Protein AF-A0A7C4NLT2-F1 (afdb_monomer)

Structure (mmCIF, N/CA/C/O backbone):
data_AF-A0A7C4NLT2-F1
#
_entry.id   AF-A0A7C4NLT2-F1
#
loop_
_atom_site.group_PDB
_atom_site.id
_atom_site.type_symbol
_atom_site.label_atom_id
_atom_site.label_alt_id
_atom_site.label_comp_id
_ato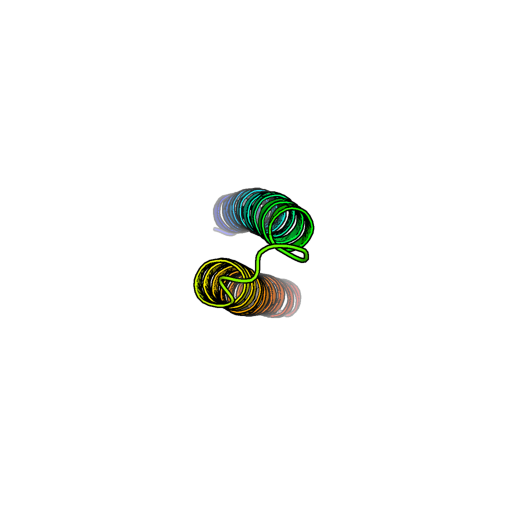m_site.label_asym_id
_atom_site.label_entity_id
_atom_site.label_seq_id
_atom_site.pdbx_PDB_ins_code
_atom_site.Cartn_x
_atom_site.Cartn_y
_atom_site.Cartn_z
_atom_site.occupancy
_atom_site.B_iso_or_equiv
_atom_site.auth_seq_id
_atom_site.auth_comp_id
_atom_site.auth_asym_id
_atom_site.auth_atom_id
_atom_site.pdbx_PDB_model_num
ATOM 1 N N . MET A 1 1 ? -16.164 -2.595 24.288 1.00 53.81 1 MET A N 1
ATOM 2 C CA . MET A 1 1 ? -15.214 -3.601 23.743 1.00 53.81 1 MET A CA 1
ATOM 3 C C . MET A 1 1 ? -14.285 -2.958 22.697 1.00 53.81 1 MET A C 1
ATOM 5 O O . MET A 1 1 ? -13.531 -3.649 22.021 1.00 53.81 1 MET A O 1
ATOM 9 N N . ASP A 1 2 ? -14.264 -1.619 22.639 1.00 60.34 2 ASP A N 1
ATOM 10 C CA . ASP A 1 2 ? -13.901 -0.843 21.446 1.00 60.34 2 ASP A CA 1
ATOM 11 C C . ASP A 1 2 ? -12.485 -0.262 21.474 1.00 60.34 2 ASP A C 1
ATOM 13 O O . ASP A 1 2 ? -11.893 -0.019 20.423 1.00 60.34 2 ASP A O 1
ATOM 17 N N . SER A 1 3 ? -11.878 -0.117 22.659 1.00 66.19 3 SER A N 1
ATOM 18 C CA . SER A 1 3 ? -10.531 0.460 22.790 1.00 66.19 3 SER A CA 1
ATOM 19 C C . SER A 1 3 ? -9.453 -0.404 22.128 1.00 66.19 3 SER A C 1
ATOM 21 O O . SER A 1 3 ? -8.599 0.109 21.408 1.00 66.19 3 SER A O 1
ATOM 23 N N . LYS A 1 4 ? -9.536 -1.733 22.284 1.00 73.81 4 LYS A N 1
ATOM 24 C CA . LYS A 1 4 ? -8.602 -2.683 21.654 1.00 73.81 4 LYS A CA 1
ATOM 25 C C . LYS A 1 4 ? -8.769 -2.760 20.136 1.00 73.81 4 LYS A C 1
ATOM 27 O O . LYS A 1 4 ? -7.796 -3.033 19.436 1.00 73.81 4 LYS A O 1
ATOM 32 N N . LEU A 1 5 ? -9.982 -2.556 19.619 1.00 71.88 5 LEU A N 1
ATOM 33 C CA . LEU A 1 5 ? -10.242 -2.587 18.178 1.00 71.88 5 LEU A CA 1
ATOM 34 C C . LEU A 1 5 ? -9.700 -1.316 17.506 1.00 71.88 5 LEU A C 1
ATOM 36 O O . LEU A 1 5 ? -8.996 -1.422 16.503 1.00 71.88 5 LEU A O 1
ATOM 40 N N . GLY A 1 6 ? -9.930 -0.148 18.118 1.00 76.75 6 GLY A N 1
ATOM 41 C CA . GLY A 1 6 ? -9.367 1.130 17.671 1.00 76.75 6 GLY A CA 1
ATOM 42 C C . GLY A 1 6 ? -7.834 1.173 17.716 1.00 76.75 6 GLY A C 1
ATOM 43 O O . GLY A 1 6 ? -7.185 1.662 16.793 1.00 76.75 6 GLY A O 1
ATOM 44 N N . GLU A 1 7 ? -7.215 0.600 18.749 1.00 82.75 7 GLU A N 1
ATOM 45 C CA . GLU A 1 7 ? -5.752 0.511 18.826 1.00 82.75 7 GLU A CA 1
ATOM 46 C C . GLU A 1 7 ? -5.172 -0.393 17.721 1.00 82.75 7 GLU A C 1
ATOM 48 O O . GLU A 1 7 ? -4.174 -0.056 17.072 1.00 82.75 7 GLU A O 1
ATOM 53 N N . ARG A 1 8 ? -5.843 -1.516 17.425 1.00 83.31 8 ARG A N 1
ATOM 54 C CA . ARG A 1 8 ? -5.455 -2.423 16.335 1.00 83.31 8 ARG A CA 1
ATOM 55 C C . ARG A 1 8 ? -5.572 -1.763 14.962 1.00 83.31 8 ARG A C 1
ATOM 57 O O . ARG A 1 8 ? -4.640 -1.897 14.167 1.00 83.31 8 ARG A O 1
ATOM 64 N N . THR A 1 9 ? -6.649 -1.030 14.671 1.00 87.69 9 THR A N 1
ATOM 65 C CA . THR A 1 9 ? -6.798 -0.331 13.381 1.00 87.69 9 THR A CA 1
ATOM 66 C C . THR A 1 9 ? -5.724 0.738 13.190 1.00 87.69 9 THR A C 1
ATOM 68 O O . THR A 1 9 ? -5.162 0.844 12.098 1.00 87.69 9 THR A O 1
ATOM 71 N N . ILE A 1 10 ? -5.335 1.461 14.247 1.00 89.62 10 ILE A N 1
ATOM 72 C CA . ILE A 1 10 ? -4.211 2.412 14.203 1.00 89.62 10 ILE A CA 1
ATOM 73 C C . ILE A 1 10 ? -2.899 1.706 13.825 1.00 89.62 10 ILE A C 1
ATOM 75 O O . ILE A 1 10 ? -2.167 2.187 12.952 1.00 89.62 10 ILE A O 1
ATOM 79 N N . ILE A 1 11 ? -2.594 0.563 14.448 1.00 92.38 11 ILE A N 1
ATOM 80 C CA . ILE A 1 11 ? -1.379 -0.212 14.147 1.00 92.38 11 ILE A CA 1
ATOM 81 C C . ILE A 1 11 ? -1.392 -0.698 12.694 1.00 92.38 11 ILE A C 1
ATOM 83 O O . ILE A 1 11 ? -0.397 -0.534 11.982 1.00 92.38 11 ILE A O 1
ATOM 87 N N . VAL A 1 12 ? -2.515 -1.252 12.231 1.00 92.69 12 VAL A N 1
ATOM 88 C CA . VAL A 1 12 ? -2.665 -1.744 10.853 1.00 92.69 12 VAL A CA 1
ATOM 89 C C . VAL A 1 12 ? -2.469 -0.610 9.846 1.00 92.69 12 VAL A C 1
ATOM 91 O O . VAL A 1 12 ? -1.681 -0.760 8.914 1.00 92.69 12 VAL A O 1
ATOM 94 N N . LYS A 1 13 ? -3.070 0.566 10.066 1.00 93.88 13 LYS A N 1
ATOM 95 C CA . LYS A 1 13 ? -2.859 1.743 9.206 1.00 93.88 13 LYS A CA 1
ATOM 96 C C . LYS A 1 13 ? -1.399 2.167 9.141 1.00 93.88 13 LYS A C 1
ATOM 98 O O . LYS A 1 13 ? -0.893 2.436 8.054 1.00 93.88 13 LYS A O 1
ATOM 103 N N . LYS A 1 14 ? -0.709 2.233 10.287 1.00 95.62 14 LYS A N 1
ATOM 104 C CA . LYS A 1 14 ? 0.721 2.586 10.328 1.00 95.62 14 LYS A CA 1
ATOM 105 C C . LYS A 1 14 ? 1.556 1.598 9.510 1.00 95.62 14 LYS A C 1
ATOM 107 O O . LYS A 1 14 ? 2.443 2.022 8.773 1.00 95.62 14 LYS A O 1
ATOM 112 N N . ARG A 1 15 ? 1.253 0.299 9.596 1.00 96.38 15 ARG A N 1
ATOM 113 C CA . ARG A 1 15 ? 1.930 -0.743 8.807 1.00 96.38 15 ARG A CA 1
ATOM 114 C C . ARG A 1 15 ? 1.633 -0.620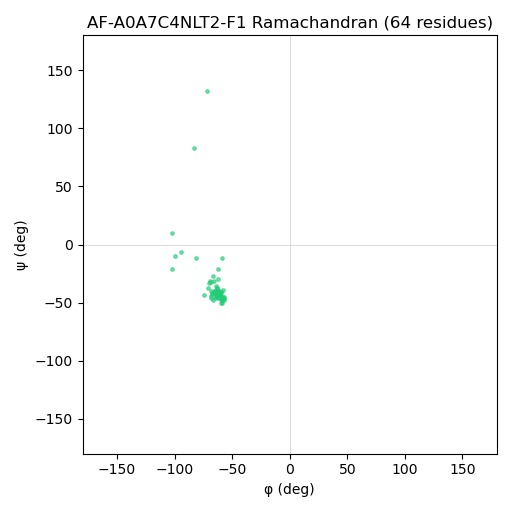 7.312 1.00 96.38 15 ARG A C 1
ATOM 116 O O . ARG A 1 15 ? 2.572 -0.600 6.527 1.00 96.38 15 ARG A O 1
ATOM 123 N N . LEU A 1 16 ? 0.370 -0.451 6.922 1.00 96.44 16 LEU A N 1
ATOM 124 C CA . LEU A 1 16 ? -0.022 -0.276 5.518 1.00 96.44 16 LEU A CA 1
ATOM 125 C C . LEU A 1 16 ? 0.612 0.972 4.889 1.00 96.44 16 LEU A C 1
ATOM 127 O O . LEU A 1 16 ? 1.109 0.910 3.770 1.00 96.44 16 LEU A O 1
ATOM 131 N N . ARG A 1 17 ? 0.679 2.089 5.626 1.00 96.25 17 ARG A N 1
ATOM 132 C CA . ARG A 1 17 ? 1.381 3.298 5.166 1.00 96.25 17 ARG A CA 1
ATOM 133 C C . ARG A 1 17 ? 2.876 3.057 4.951 1.00 96.25 17 ARG A C 1
ATOM 135 O O . ARG A 1 17 ? 3.416 3.534 3.963 1.00 96.25 17 ARG A O 1
ATOM 142 N N . ARG A 1 18 ? 3.537 2.286 5.824 1.00 97.94 18 ARG A N 1
ATOM 143 C CA . ARG A 1 18 ? 4.943 1.888 5.623 1.00 97.94 18 ARG A CA 1
ATOM 144 C C . ARG A 1 18 ? 5.123 1.028 4.374 1.00 97.94 18 ARG A C 1
ATOM 146 O O . ARG A 1 18 ? 6.047 1.283 3.614 1.00 97.94 18 ARG A O 1
ATOM 153 N N . VAL A 1 19 ? 4.237 0.055 4.148 1.00 97.81 19 VAL A N 1
ATOM 154 C CA . VAL A 1 19 ? 4.250 -0.770 2.925 1.00 97.81 19 VAL A CA 1
ATOM 155 C C . VAL A 1 19 ? 4.115 0.112 1.684 1.00 97.81 19 VAL A C 1
ATOM 157 O O . VAL A 1 19 ? 4.927 -0.014 0.774 1.00 97.81 19 VAL A O 1
ATOM 160 N N . LEU A 1 20 ? 3.167 1.055 1.680 1.00 97.25 20 LEU A N 1
ATOM 161 C CA . LEU A 1 20 ? 3.009 2.027 0.594 1.00 97.25 20 LEU A CA 1
ATOM 162 C C . LEU A 1 20 ? 4.286 2.844 0.363 1.00 97.25 20 LEU A C 1
ATOM 164 O O . LEU A 1 20 ? 4.717 2.969 -0.777 1.00 97.25 20 LEU A O 1
ATOM 168 N N . SER A 1 21 ? 4.917 3.362 1.422 1.00 97.06 21 SER A N 1
ATOM 169 C CA . SER A 1 21 ? 6.170 4.116 1.299 1.00 97.06 21 SER A CA 1
ATOM 170 C C . SER A 1 21 ? 7.308 3.276 0.715 1.00 97.06 21 SER A C 1
ATOM 172 O O . SER A 1 21 ? 8.004 3.746 -0.181 1.00 97.06 21 SER A O 1
ATOM 174 N N . TYR A 1 22 ? 7.492 2.037 1.180 1.00 97.31 22 TYR A N 1
ATOM 175 C CA . TYR A 1 22 ? 8.543 1.163 0.652 1.00 97.31 22 TYR A CA 1
ATOM 176 C C . TYR A 1 22 ? 8.282 0.754 -0.796 1.00 97.31 22 TYR A C 1
ATOM 178 O O . TYR A 1 22 ? 9.203 0.792 -1.607 1.00 97.31 22 TYR A O 1
ATOM 186 N N 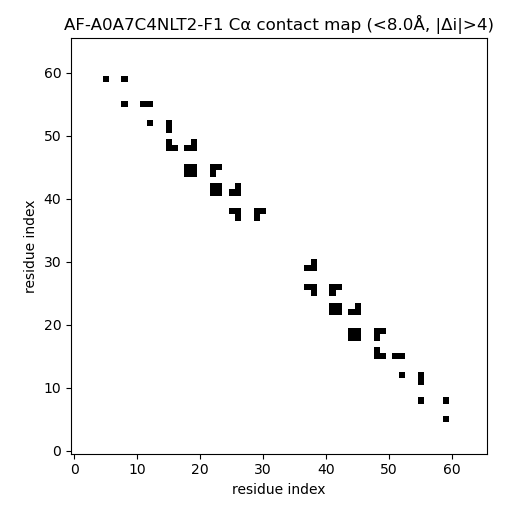. ALA A 1 23 ? 7.038 0.417 -1.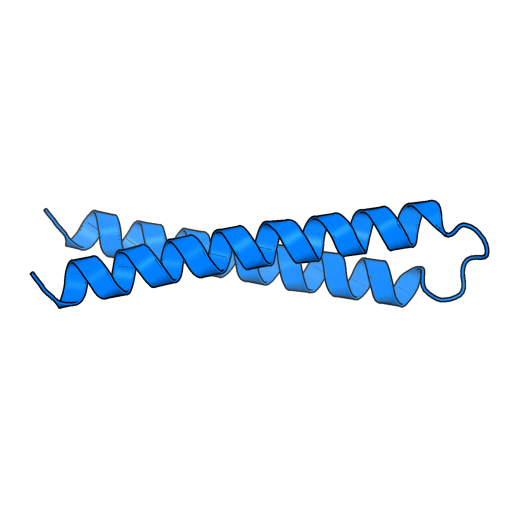137 1.00 96.38 23 ALA A N 1
ATOM 187 C CA . ALA A 1 23 ? 6.677 0.030 -2.493 1.00 96.38 23 ALA A CA 1
ATOM 188 C C . ALA A 1 23 ? 6.774 1.208 -3.473 1.00 96.38 23 ALA A C 1
ATOM 190 O O . ALA A 1 23 ? 7.288 1.036 -4.571 1.00 96.38 23 ALA A O 1
ATOM 191 N N . ALA A 1 24 ? 6.365 2.416 -3.068 1.00 95.31 24 ALA A N 1
ATOM 192 C CA . ALA A 1 24 ? 6.533 3.624 -3.875 1.00 95.31 24 ALA A CA 1
ATOM 193 C C . ALA A 1 24 ? 8.013 3.951 -4.118 1.00 95.31 24 ALA A C 1
ATOM 195 O O . ALA A 1 24 ? 8.387 4.306 -5.233 1.00 95.31 24 ALA A O 1
ATOM 196 N N . ASN A 1 25 ? 8.864 3.784 -3.100 1.00 95.56 25 ASN A N 1
ATOM 197 C CA . ASN A 1 25 ? 10.304 3.956 -3.264 1.00 95.56 25 ASN A CA 1
ATOM 198 C C . ASN A 1 25 ? 10.893 2.901 -4.215 1.00 95.56 25 ASN A C 1
ATOM 200 O O . ASN A 1 25 ? 11.632 3.248 -5.127 1.00 95.56 25 ASN A O 1
ATOM 204 N N . GLY A 1 26 ? 10.525 1.626 -4.054 1.00 92.88 26 GLY A N 1
ATOM 205 C CA . GLY A 1 26 ? 10.962 0.554 -4.953 1.00 92.88 26 GLY A CA 1
ATOM 206 C C . GLY A 1 26 ? 10.506 0.762 -6.400 1.00 92.88 26 GLY A C 1
ATOM 207 O O . GLY A 1 26 ? 11.294 0.589 -7.326 1.00 92.88 26 GLY A O 1
ATOM 208 N N . PHE A 1 27 ? 9.273 1.231 -6.602 1.00 92.88 27 PHE A N 1
ATOM 209 C CA . PHE A 1 27 ? 8.778 1.642 -7.916 1.00 92.88 27 PHE A CA 1
ATOM 210 C C . PHE A 1 27 ? 9.639 2.757 -8.512 1.00 92.88 27 PHE A C 1
ATOM 212 O O . PHE A 1 27 ? 10.046 2.663 -9.664 1.00 92.88 27 PHE A O 1
ATOM 219 N N . TYR A 1 28 ? 9.946 3.795 -7.728 1.00 90.38 28 TYR A N 1
ATOM 220 C CA . TYR A 1 28 ? 10.743 4.922 -8.206 1.00 90.38 28 TYR A CA 1
ATOM 221 C C . TYR A 1 28 ? 12.162 4.502 -8.606 1.00 90.38 28 TYR A C 1
ATOM 223 O O . TYR A 1 28 ? 12.669 4.943 -9.632 1.00 90.38 28 TYR A O 1
ATOM 231 N N . LEU A 1 29 ? 12.779 3.608 -7.830 1.00 90.56 29 LEU A N 1
ATOM 232 C CA . LEU A 1 29 ? 14.109 3.067 -8.122 1.00 90.56 29 LEU A CA 1
ATOM 233 C C . LEU A 1 29 ? 14.139 2.197 -9.385 1.00 90.56 29 LEU A C 1
ATOM 235 O O . LEU A 1 29 ? 15.174 2.121 -10.032 1.00 90.56 29 LEU A O 1
ATOM 239 N N . THR A 1 30 ? 13.013 1.580 -9.746 1.00 89.38 30 THR A N 1
ATOM 240 C CA . THR A 1 30 ? 12.890 0.677 -10.905 1.00 89.38 30 THR A CA 1
ATOM 241 C C . THR A 1 30 ? 12.222 1.340 -12.115 1.00 89.38 30 THR A C 1
ATOM 243 O O . THR A 1 30 ? 11.876 0.671 -13.085 1.00 89.38 30 THR A O 1
ATOM 246 N N . LEU A 1 31 ? 12.012 2.664 -12.096 1.00 80.94 31 LEU A N 1
ATOM 247 C CA . LEU A 1 31 ? 11.416 3.409 -13.218 1.00 80.94 31 LEU A CA 1
ATOM 248 C C . LEU A 1 31 ? 12.298 3.421 -14.471 1.00 80.94 31 LEU A C 1
ATOM 250 O O . LEU A 1 31 ? 11.772 3.499 -15.579 1.00 80.94 31 LEU A O 1
ATOM 254 N N . THR A 1 32 ? 13.617 3.392 -14.292 1.00 81.19 32 THR A N 1
ATOM 255 C CA . THR A 1 32 ? 14.598 3.434 -15.384 1.00 81.19 32 THR A CA 1
ATOM 256 C C . THR A 1 32 ? 15.051 2.052 -15.836 1.00 81.19 32 THR A C 1
ATOM 258 O O . THR A 1 32 ? 15.782 1.963 -16.819 1.00 81.19 32 THR A O 1
ATOM 261 N N . ASP A 1 33 ? 14.639 0.989 -15.142 1.00 74.56 33 ASP A N 1
ATOM 262 C CA . ASP A 1 33 ? 14.945 -0.372 -15.565 1.00 74.56 33 ASP A CA 1
ATOM 263 C C . ASP A 1 33 ? 14.126 -0.720 -16.811 1.00 74.56 33 ASP A C 1
ATOM 265 O O . ASP A 1 33 ? 12.908 -0.531 -16.865 1.00 74.56 33 ASP A O 1
ATOM 269 N N . GLU A 1 34 ? 14.791 -1.284 -17.821 1.00 73.38 34 GLU A N 1
ATOM 270 C CA . GLU A 1 34 ? 14.113 -1.847 -18.997 1.00 73.38 34 GLU A CA 1
ATOM 271 C C . GLU A 1 34 ? 13.185 -3.014 -18.607 1.00 73.38 34 GLU A C 1
ATOM 273 O O . GLU A 1 34 ? 12.222 -3.333 -19.315 1.00 73.38 34 GLU A O 1
ATOM 278 N N . ASP A 1 35 ? 13.432 -3.611 -17.436 1.00 68.94 35 ASP A N 1
ATOM 279 C CA . ASP A 1 35 ? 12.692 -4.739 -16.897 1.00 68.94 35 ASP A CA 1
ATOM 280 C C . ASP A 1 35 ? 11.400 -4.304 -16.178 1.00 68.94 35 ASP A C 1
ATOM 282 O O . ASP A 1 35 ? 11.300 -4.162 -14.955 1.00 68.94 35 ASP A O 1
ATOM 286 N N . LYS A 1 36 ? 10.350 -4.110 -16.984 1.00 80.81 36 LYS A N 1
ATOM 287 C CA . LYS A 1 36 ? 9.012 -3.651 -16.561 1.00 80.81 36 LYS A CA 1
ATOM 288 C C . LYS A 1 36 ? 8.322 -4.554 -15.528 1.00 80.81 36 LYS A C 1
ATOM 290 O O . LYS A 1 36 ? 7.279 -4.167 -14.993 1.00 80.81 36 LYS A O 1
ATOM 295 N N . ILE A 1 37 ? 8.837 -5.755 -15.263 1.00 87.00 37 ILE A N 1
ATOM 296 C CA . ILE A 1 37 ? 8.233 -6.715 -14.331 1.00 87.00 37 ILE A CA 1
ATOM 297 C C . ILE A 1 37 ? 8.334 -6.213 -12.887 1.00 87.00 37 ILE A C 1
ATOM 299 O O . ILE A 1 37 ? 7.334 -6.225 -12.170 1.00 87.00 37 ILE A O 1
ATOM 303 N N . GLN A 1 38 ? 9.499 -5.713 -12.469 1.00 86.62 38 GLN A N 1
ATOM 304 C CA . GLN A 1 38 ? 9.704 -5.237 -11.095 1.00 86.62 38 GLN A CA 1
ATOM 305 C C . GLN A 1 38 ? 8.813 -4.030 -10.790 1.00 86.62 38 GLN A C 1
ATOM 307 O O . GLN A 1 38 ? 8.130 -3.976 -9.766 1.00 86.62 38 GLN A O 1
ATOM 312 N N . ASN A 1 39 ? 8.735 -3.108 -11.749 1.00 89.50 39 ASN A N 1
ATOM 313 C CA . ASN A 1 39 ? 7.861 -1.949 -11.692 1.00 89.50 39 ASN A CA 1
ATOM 314 C C . ASN A 1 39 ? 6.378 -2.358 -11.519 1.00 89.50 39 ASN A C 1
ATOM 316 O O . ASN A 1 39 ? 5.685 -1.838 -10.639 1.00 89.50 39 ASN A O 1
ATOM 320 N N . ARG A 1 40 ? 5.908 -3.361 -12.281 1.00 91.25 40 ARG A N 1
ATOM 321 C CA . ARG A 1 40 ? 4.547 -3.914 -12.139 1.00 91.25 40 ARG A CA 1
ATOM 322 C C . ARG A 1 40 ? 4.297 -4.513 -10.758 1.00 91.25 40 ARG A C 1
ATOM 324 O O . ARG A 1 40 ? 3.235 -4.265 -10.197 1.00 91.25 40 ARG A O 1
ATOM 331 N N . ILE A 1 41 ? 5.262 -5.241 -10.198 1.00 94.12 41 ILE A N 1
ATOM 332 C CA . ILE A 1 41 ? 5.143 -5.817 -8.850 1.00 94.12 41 ILE A CA 1
ATOM 333 C C . ILE A 1 41 ? 4.945 -4.706 -7.815 1.00 94.12 41 ILE A C 1
ATOM 335 O O . ILE A 1 41 ? 4.028 -4.779 -6.995 1.00 94.12 41 ILE A O 1
ATOM 339 N N . PHE A 1 42 ? 5.748 -3.640 -7.868 1.00 95.19 42 PHE A N 1
ATOM 340 C CA . PHE A 1 42 ? 5.577 -2.523 -6.940 1.00 95.19 42 PHE A CA 1
ATOM 341 C C . PHE A 1 42 ? 4.223 -1.825 -7.110 1.00 95.19 42 PHE A C 1
ATOM 343 O O . PHE A 1 42 ? 3.579 -1.514 -6.107 1.00 95.19 42 PHE A O 1
ATOM 350 N N . LEU A 1 43 ? 3.746 -1.635 -8.345 1.00 94.25 43 LEU A N 1
ATOM 351 C CA . LEU A 1 43 ? 2.408 -1.089 -8.596 1.00 94.25 43 L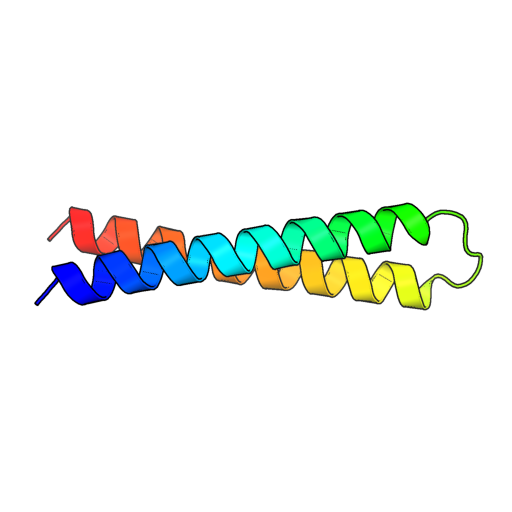EU A CA 1
ATOM 352 C C . LEU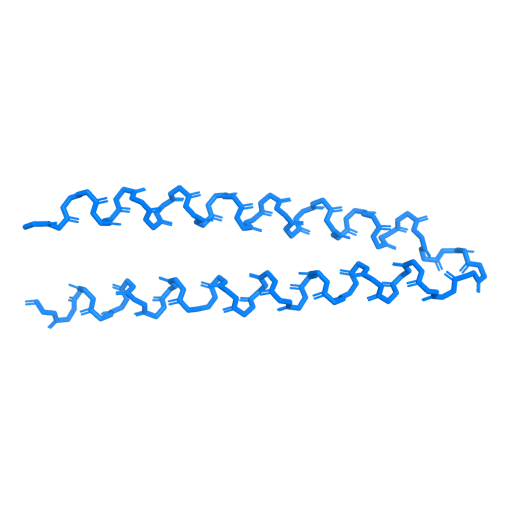 A 1 43 ? 1.292 -1.967 -8.016 1.00 94.25 43 LEU A C 1
ATOM 354 O O . LEU A 1 43 ? 0.347 -1.436 -7.428 1.00 94.25 43 LEU A O 1
ATOM 358 N N . GLU A 1 44 ? 1.390 -3.292 -8.144 1.00 96.88 44 GLU A N 1
ATOM 359 C CA . GLU A 1 44 ? 0.417 -4.213 -7.549 1.00 96.88 44 GLU A CA 1
ATOM 360 C C . GLU A 1 44 ? 0.420 -4.130 -6.021 1.00 96.88 44 GLU A C 1
ATOM 362 O O . GLU A 1 44 ? -0.646 -4.012 -5.413 1.00 96.88 44 GLU A O 1
ATOM 367 N N . ILE A 1 45 ? 1.600 -4.082 -5.394 1.00 97.12 45 ILE A N 1
ATOM 368 C CA . ILE A 1 45 ? 1.719 -3.905 -3.939 1.00 97.12 45 ILE A CA 1
ATOM 369 C C . ILE A 1 45 ? 1.077 -2.583 -3.502 1.00 97.12 45 ILE A C 1
ATOM 371 O O . ILE A 1 45 ? 0.314 -2.559 -2.533 1.00 97.12 45 ILE A O 1
ATOM 375 N N . ILE A 1 46 ? 1.344 -1.484 -4.217 1.00 97.00 46 ILE A N 1
ATOM 376 C CA . ILE A 1 46 ? 0.749 -0.170 -3.930 1.00 97.00 46 ILE A CA 1
ATOM 377 C C . ILE A 1 46 ? -0.780 -0.247 -4.013 1.00 97.00 46 ILE A C 1
ATOM 379 O O . ILE A 1 46 ? -1.474 0.206 -3.099 1.00 97.00 46 ILE A O 1
ATOM 383 N N . LYS A 1 47 ? -1.311 -0.853 -5.080 1.00 97.19 47 LYS A N 1
ATOM 384 C CA . LYS A 1 47 ? -2.753 -1.003 -5.309 1.00 97.19 47 LYS A CA 1
ATOM 385 C C . LYS A 1 47 ? -3.432 -1.794 -4.190 1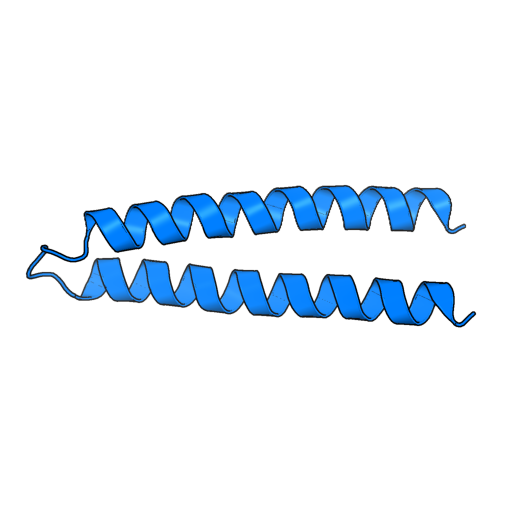.00 97.19 47 LYS A C 1
ATOM 387 O O . LYS A 1 47 ? -4.435 -1.331 -3.644 1.00 97.19 47 LYS A O 1
ATOM 392 N N . GLU A 1 48 ? -2.900 -2.958 -3.827 1.00 97.69 48 GLU A N 1
ATOM 393 C CA . GLU A 1 48 ? -3.505 -3.810 -2.797 1.00 97.69 48 GLU A CA 1
ATOM 394 C C . GLU A 1 48 ? -3.365 -3.208 -1.390 1.00 97.69 48 GLU A C 1
ATOM 396 O O . GLU A 1 48 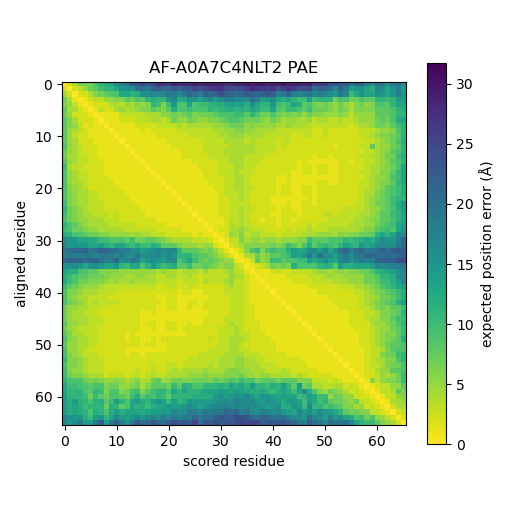? -4.322 -3.224 -0.611 1.00 97.69 48 GLU A O 1
ATOM 401 N N . ALA A 1 49 ? -2.232 -2.570 -1.076 1.00 96.75 49 ALA A N 1
ATOM 402 C CA . ALA A 1 49 ? -2.065 -1.857 0.190 1.00 96.75 49 ALA A CA 1
ATOM 403 C C . ALA A 1 49 ? -3.047 -0.680 0.322 1.00 96.75 49 ALA A C 1
ATOM 405 O O . ALA A 1 49 ? -3.578 -0.432 1.409 1.00 96.75 49 ALA A O 1
ATOM 406 N N . TYR A 1 50 ? -3.329 0.027 -0.777 1.00 95.25 50 TYR A 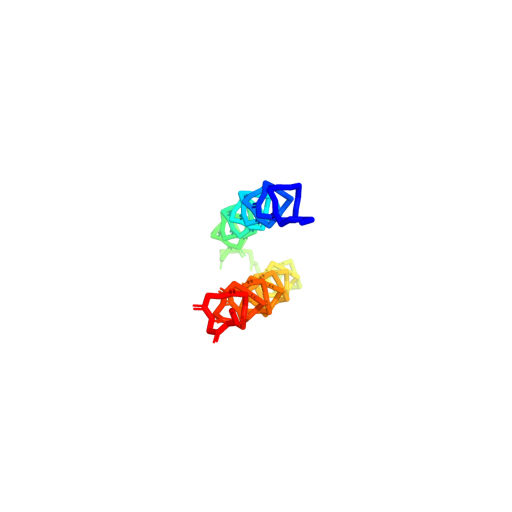N 1
ATOM 407 C CA . TYR A 1 50 ? -4.297 1.122 -0.786 1.00 95.25 50 TYR A CA 1
ATOM 408 C C . TYR A 1 50 ? -5.735 0.628 -0.581 1.00 95.25 50 TYR A C 1
ATOM 410 O O . TYR A 1 50 ? -6.453 1.180 0.254 1.00 95.25 50 TYR A O 1
ATOM 418 N N . LYS A 1 51 ? -6.140 -0.453 -1.264 1.00 95.44 51 LYS A N 1
ATOM 419 C CA . LYS A 1 51 ? -7.444 -1.105 -1.042 1.00 95.44 51 LYS A CA 1
ATOM 420 C C . LYS A 1 51 ? -7.617 -1.544 0.411 1.00 95.44 51 LYS A C 1
ATOM 422 O O . LYS A 1 51 ? -8.633 -1.238 1.031 1.00 95.44 51 LYS A O 1
ATOM 427 N N . ALA A 1 52 ? -6.610 -2.205 0.984 1.00 95.12 52 ALA A N 1
ATOM 428 C CA . ALA A 1 52 ? -6.640 -2.616 2.384 1.00 95.12 52 ALA A CA 1
ATOM 429 C C . ALA A 1 52 ? -6.786 -1.407 3.324 1.00 95.12 52 ALA A C 1
ATOM 431 O O . ALA A 1 52 ? -7.557 -1.446 4.281 1.00 95.12 52 ALA A O 1
ATOM 432 N N . LEU A 1 53 ? -6.094 -0.300 3.034 1.00 93.94 53 LEU A N 1
ATOM 433 C CA . LEU A 1 53 ? -6.190 0.918 3.833 1.00 93.94 53 LEU A CA 1
ATOM 434 C C . LEU A 1 53 ? -7.600 1.531 3.772 1.00 93.94 53 LEU A C 1
ATOM 436 O O . LEU A 1 53 ? -8.108 1.976 4.801 1.00 93.94 53 LEU A O 1
ATOM 440 N N . GLN A 1 54 ? -8.245 1.519 2.601 1.00 91.81 54 GLN A N 1
ATOM 441 C CA . GLN A 1 54 ? -9.633 1.966 2.442 1.00 91.81 54 GLN A CA 1
ATOM 442 C C . GLN A 1 54 ? -10.609 1.137 3.281 1.00 91.81 54 GLN A C 1
ATOM 444 O O . GLN A 1 54 ? -11.448 1.720 3.966 1.00 91.81 54 GLN A O 1
ATOM 449 N N . VAL A 1 55 ? -10.461 -0.191 3.300 1.00 92.00 55 VAL A N 1
ATOM 450 C CA . VAL A 1 55 ? -11.278 -1.079 4.146 1.00 92.00 55 VAL A CA 1
ATOM 451 C C . VAL A 1 55 ? -11.128 -0.714 5.627 1.00 92.00 55 VAL A C 1
ATOM 453 O O . VAL A 1 55 ? -12.121 -0.567 6.334 1.00 92.00 55 VAL A O 1
ATOM 456 N N . VAL A 1 56 ? -9.899 -0.468 6.096 1.00 88.38 56 VAL A N 1
ATOM 457 C CA . VAL A 1 56 ? -9.656 -0.073 7.496 1.00 88.38 56 VAL A CA 1
ATOM 458 C C . VAL A 1 56 ? -10.290 1.284 7.835 1.00 88.38 56 VAL A C 1
ATOM 460 O O . VAL A 1 56 ? -10.780 1.469 8.948 1.00 88.38 56 VAL A O 1
ATOM 463 N N . TYR A 1 57 ? -10.311 2.239 6.900 1.00 86.12 57 TYR A N 1
ATOM 464 C CA . TYR A 1 57 ? -11.046 3.495 7.090 1.00 86.12 57 TYR A CA 1
ATOM 465 C C . TYR A 1 57 ? -12.569 3.307 7.070 1.00 86.12 57 TYR A C 1
ATOM 467 O O . TYR A 1 57 ? -13.261 4.032 7.783 1.00 86.12 57 TYR A O 1
ATOM 475 N N . GLY A 1 58 ? -13.085 2.359 6.283 1.00 82.19 58 GLY A N 1
ATOM 476 C CA . GLY A 1 58 ? -14.500 1.978 6.280 1.00 82.19 58 GLY A CA 1
ATOM 477 C C . GLY A 1 58 ? -14.957 1.492 7.656 1.00 82.19 58 GLY A C 1
ATOM 478 O O . GLY A 1 58 ? -15.887 2.064 8.218 1.00 82.19 58 GLY A O 1
ATOM 479 N N . PHE A 1 59 ? -14.217 0.553 8.256 1.00 73.81 59 PHE A N 1
ATOM 480 C CA . PHE A 1 59 ? -14.510 0.056 9.607 1.00 73.81 59 PHE A CA 1
ATOM 481 C C . PHE A 1 59 ? -14.527 1.161 10.670 1.00 73.81 59 PHE A C 1
ATOM 483 O O . PHE A 1 59 ? -15.367 1.159 11.563 1.00 73.81 59 PHE A O 1
ATOM 490 N N . GLU A 1 60 ? -13.624 2.140 10.589 1.00 67.50 60 GLU A N 1
ATOM 491 C CA . GLU A 1 60 ? -13.644 3.267 11.529 1.00 67.50 60 GLU A CA 1
ATOM 492 C C . GLU A 1 60 ? -14.850 4.191 11.363 1.00 67.50 60 GLU A C 1
ATOM 494 O O . GLU A 1 60 ? -15.293 4.779 12.350 1.00 67.50 60 GLU A O 1
ATOM 499 N N . LYS A 1 61 ? -15.363 4.356 10.138 1.00 66.62 61 LYS A N 1
ATOM 500 C CA . LYS A 1 61 ? -16.593 5.122 9.917 1.00 66.62 61 LYS A CA 1
ATOM 501 C C . LYS A 1 61 ? -17.789 4.405 10.530 1.00 66.62 61 LYS A C 1
ATOM 503 O O . LYS A 1 61 ? -18.588 5.067 11.173 1.00 66.62 61 LYS A O 1
ATOM 508 N N . GLU A 1 62 ? -17.874 3.085 10.385 1.00 62.19 62 GLU A N 1
ATOM 509 C CA . GLU A 1 62 ? -18.949 2.279 10.975 1.00 62.19 62 GLU A CA 1
ATOM 510 C C . GLU A 1 62 ? -18.927 2.334 12.509 1.00 62.19 62 GLU A C 1
ATOM 512 O O . GLU A 1 62 ? -19.953 2.615 13.113 1.00 62.19 62 GLU A O 1
ATOM 517 N N . ILE A 1 63 ? -17.756 2.195 13.147 1.00 60.00 63 ILE A N 1
ATOM 518 C CA . ILE A 1 63 ? -17.622 2.270 14.618 1.00 60.00 63 ILE A CA 1
ATOM 519 C C . ILE A 1 63 ? -18.026 3.644 15.181 1.00 60.00 63 ILE A C 1
ATOM 521 O O . ILE A 1 63 ? -18.463 3.727 16.319 1.00 60.00 63 ILE A O 1
ATOM 525 N N . ARG A 1 64 ? -17.863 4.737 14.424 1.00 58.34 64 ARG A N 1
ATOM 526 C CA . ARG A 1 64 ? -18.220 6.093 14.888 1.00 58.34 64 ARG A CA 1
ATOM 527 C C . ARG A 1 64 ? -19.706 6.433 14.752 1.00 58.34 64 ARG A C 1
ATOM 529 O O . ARG A 1 64 ? -20.110 7.486 15.236 1.00 58.34 64 ARG A O 1
ATOM 536 N N . VAL A 1 65 ? -20.474 5.617 14.034 1.00 57.31 65 VAL A N 1
ATOM 537 C CA . VAL A 1 65 ? -21.907 5.840 13.769 1.00 57.31 65 VAL A CA 1
ATOM 538 C C . VAL A 1 65 ? -22.793 5.010 14.714 1.00 57.31 65 VAL A C 1
ATOM 540 O O . VAL A 1 65 ? -23.995 5.255 14.780 1.00 57.31 65 VAL A O 1
ATOM 543 N N . VAL A 1 66 ? -22.202 4.079 15.470 1.00 47.97 66 VAL A N 1
ATOM 544 C CA . VAL A 1 66 ? -22.855 3.266 16.514 1.00 47.97 66 VAL A CA 1
ATOM 545 C C . VAL A 1 66 ? -22.515 3.823 17.892 1.00 47.97 66 VAL A C 1
ATOM 547 O O . VAL A 1 66 ? -23.423 3.839 18.749 1.00 47.97 66 VAL A O 1
#

pLDDT: mean 85.38, std 13.14, range [47.97, 97.94]

Foldseek 3Di:
DPPVVVVVLVVLLVVLVVQLVVLVVQLVVCVPPPPCPSNVVSVVSNVVSVVVNVVSVVVVVVVVVD

Nearest PDB structures (foldseek):
  6cnn-assembly1_A  TM=7.174E-01  e=8.471E-01  Homo sapiens
  7o3w-assembly1_A  TM=9.057E-01  e=4.114E+00  Synechocystis sp. PCC 6803 substr. Kazusa
  8qhv-assembly1_0  TM=6.065E-01  e=1.594E+00  Synechocystis sp. PCC 6803
  7o40-assembly1_F  TM=6.193E-01  e=1.809E+00  Synechocystis sp. PCC 6803 substr. Kazusa
  7o3x-assembly1_F-2  TM=6.126E-01  e=3.195E+00  Synechocystis sp. PCC 6803 substr. Kazusa

Secondary structure (DSSP, 8-state):
--HHHHHHHHHHHHHHHHHHHHHHHHHHHTSS-S-HHHHHHHHHHHHHHHHHHHHHHHHHHHHTT-

Radius of gyration: 15.39 Å; Cα contacts (8 Å, |Δi|>4): 34; chains: 1; bounding box: 38×13×43 Å

Solvent-accessible surface area (backbone atoms only — not comparable to full-atom values): 3620 Å² total; per-residue (Å²): 133,57,68,67,53,55,54,48,52,53,52,51,48,54,51,39,53,50,50,38,53,53,26,52,51,53,26,62,72,32,66,82,48,89,58,59,64,61,30,48,53,23,51,51,51,37,52,52,38,50,54,53,47,51,52,57,52,49,54,54,55,56,64,72,75,109

Organism: Staphylothermus marinus (NCBI:txid2280)

Mean predicted aligned error: 6.06 Å

Sequence (66 aa):
MDSKLGERTIIVKKRLRRVLSYAANGFYLTLTDEDKIQNRIFLEIIKEAYKALQVVYGFEKEIRVV